Protein AF-A0A437NAB1-F1 (afdb_monomer_lite)

Secondary structure (DSSP, 8-state):
-PPP-HHHHHHHHHHHHHHHHHHHHHTTPPPPPGGGGGGGHHHHHHHHHHHHHH-HHHHHH-TTHHHHHHHHHIIIIIHHHHHHHHHTTT--HHHHHHHHHHHHHHHHHHHHHHHHT-

Structure (mmCIF, N/CA/C/O backbone):
data_AF-A0A437NAB1-F1
#
_entry.id   AF-A0A437NAB1-F1
#
loop_
_atom_site.group_PDB
_atom_site.id
_atom_site.type_symbol
_atom_site.label_atom_id
_atom_site.label_alt_id
_atom_site.label_comp_id
_atom_site.label_asym_id
_atom_site.label_entity_id
_atom_site.label_seq_id
_atom_site.pdbx_PDB_ins_code
_atom_site.Cartn_x
_atom_site.Cartn_y
_atom_site.Cartn_z
_atom_site.occupancy
_atom_site.B_iso_or_equiv
_atom_site.auth_seq_id
_atom_site.auth_comp_id
_atom_site.auth_asym_id
_atom_site.auth_atom_id
_atom_site.pdbx_PDB_model_num
ATOM 1 N N . MET A 1 1 ? 4.767 8.974 -22.531 1.00 72.56 1 MET A N 1
ATOM 2 C CA . MET A 1 1 ? 4.334 8.139 -21.389 1.00 72.56 1 MET A CA 1
ATOM 3 C C . MET A 1 1 ? 4.395 6.695 -21.852 1.00 72.56 1 MET A C 1
ATOM 5 O O . MET A 1 1 ? 3.994 6.443 -22.983 1.00 72.56 1 MET A O 1
ATOM 9 N N . GLY A 1 2 ? 4.974 5.795 -21.058 1.00 84.56 2 GLY A N 1
ATOM 10 C CA . GLY A 1 2 ? 5.018 4.365 -21.373 1.00 84.56 2 GLY A CA 1
ATOM 11 C C . GLY A 1 2 ? 3.657 3.687 -21.169 1.00 84.56 2 GLY A C 1
ATOM 12 O O . GLY A 1 2 ? 2.740 4.310 -20.629 1.00 84.56 2 GLY A O 1
ATOM 13 N N . PRO A 1 3 ? 3.501 2.425 -21.600 1.00 92.81 3 PRO A N 1
ATOM 14 C CA . PRO A 1 3 ? 2.299 1.648 -21.319 1.00 92.81 3 PRO A CA 1
ATOM 15 C C . PRO A 1 3 ? 2.192 1.317 -19.822 1.00 92.81 3 PRO A C 1
ATOM 17 O O . PRO A 1 3 ? 3.198 1.124 -19.140 1.00 92.81 3 PRO A O 1
ATOM 20 N N . ILE A 1 4 ? 0.963 1.219 -19.309 1.00 95.38 4 ILE A N 1
ATOM 21 C CA . ILE A 1 4 ? 0.713 0.720 -17.950 1.00 95.38 4 ILE A CA 1
ATOM 22 C C . ILE A 1 4 ? 0.889 -0.800 -17.952 1.00 95.38 4 ILE A C 1
ATOM 24 O O . ILE A 1 4 ? 0.261 -1.500 -18.747 1.00 95.38 4 ILE A O 1
ATOM 28 N N . ASN A 1 5 ? 1.696 -1.322 -17.028 1.00 95.88 5 ASN A N 1
ATOM 29 C CA . ASN A 1 5 ? 1.783 -2.759 -16.786 1.00 95.88 5 ASN A CA 1
ATOM 30 C C . ASN A 1 5 ? 0.549 -3.226 -15.987 1.00 95.88 5 ASN A C 1
ATOM 32 O O . ASN A 1 5 ? 0.530 -3.181 -14.757 1.00 95.88 5 ASN A O 1
ATOM 36 N N . TRP A 1 6 ? -0.502 -3.652 -16.690 1.00 97.31 6 TRP A N 1
ATOM 37 C CA . TRP A 1 6 ? -1.760 -4.099 -16.076 1.00 97.31 6 TRP A CA 1
ATOM 38 C C . TRP A 1 6 ? -1.610 -5.355 -15.213 1.00 97.31 6 TRP A C 1
ATOM 40 O O . TRP A 1 6 ? -2.310 -5.489 -14.210 1.00 97.31 6 TRP A O 1
ATOM 50 N N . LEU A 1 7 ? -0.671 -6.244 -15.553 1.00 97.88 7 LEU A N 1
ATOM 51 C CA . LEU A 1 7 ? -0.350 -7.399 -14.717 1.00 97.88 7 LEU A CA 1
ATOM 52 C C . LEU A 1 7 ? 0.204 -6.938 -13.364 1.00 97.88 7 LEU A C 1
ATOM 54 O O . LEU A 1 7 ? -0.256 -7.405 -12.323 1.00 97.88 7 LEU A O 1
ATOM 58 N N . ALA A 1 8 ? 1.127 -5.972 -13.371 1.00 97.75 8 ALA A N 1
ATOM 59 C CA . ALA A 1 8 ? 1.662 -5.386 -12.148 1.00 97.75 8 ALA A CA 1
ATOM 60 C C . ALA A 1 8 ? 0.580 -4.683 -11.316 1.00 97.75 8 ALA A C 1
ATOM 62 O O . ALA A 1 8 ? 0.612 -4.801 -10.099 1.00 97.75 8 ALA A O 1
ATOM 63 N N . VAL A 1 9 ? -0.417 -4.031 -11.931 1.00 98.56 9 VAL A N 1
ATOM 64 C CA . VAL A 1 9 ? -1.558 -3.434 -11.201 1.00 98.56 9 VAL A CA 1
ATOM 65 C C . VAL A 1 9 ? -2.326 -4.496 -10.408 1.00 98.56 9 VAL A C 1
ATOM 67 O O . VAL A 1 9 ? -2.548 -4.332 -9.207 1.00 98.56 9 VAL A O 1
ATOM 70 N N . VAL A 1 10 ? -2.725 -5.590 -11.065 1.00 98.50 10 VAL A N 1
ATOM 71 C CA . VAL A 1 10 ? -3.499 -6.662 -10.416 1.00 98.50 10 VAL A CA 1
ATOM 72 C C . VAL A 1 10 ? -2.664 -7.343 -9.335 1.00 98.50 10 VAL A C 1
ATOM 74 O O . VAL A 1 10 ? -3.135 -7.508 -8.210 1.00 98.50 10 VAL A O 1
ATOM 77 N N . LEU A 1 11 ? -1.410 -7.688 -9.640 1.00 98.62 11 LEU A N 1
ATOM 78 C CA . LEU A 1 11 ? -0.510 -8.314 -8.674 1.00 98.62 11 LEU A CA 1
ATOM 79 C C . LEU A 1 11 ? -0.229 -7.400 -7.482 1.00 98.62 11 LEU A C 1
ATOM 81 O O . LEU A 1 11 ? -0.276 -7.860 -6.347 1.00 98.62 11 LEU A O 1
ATOM 85 N N . ALA A 1 12 ? -0.006 -6.106 -7.703 1.00 98.69 12 ALA A N 1
ATOM 86 C CA . ALA A 1 12 ? 0.223 -5.139 -6.637 1.00 98.69 12 ALA A CA 1
ATOM 87 C C . ALA A 1 12 ? -0.971 -5.075 -5.673 1.00 98.69 12 ALA A C 1
ATOM 89 O O . ALA A 1 12 ? -0.780 -5.122 -4.458 1.00 98.69 12 ALA A O 1
ATOM 90 N N . ALA A 1 13 ? -2.199 -5.039 -6.200 1.00 98.56 13 ALA A N 1
ATOM 91 C CA . ALA A 1 13 ? -3.409 -5.063 -5.382 1.00 98.56 13 ALA A CA 1
ATOM 92 C C . ALA A 1 13 ? -3.565 -6.383 -4.608 1.00 98.56 13 ALA A C 1
ATOM 94 O O . ALA A 1 13 ? -3.872 -6.359 -3.416 1.00 98.56 13 ALA A O 1
ATOM 95 N N . VAL A 1 14 ? -3.311 -7.529 -5.251 1.00 98.50 14 VAL A N 1
ATOM 96 C CA . VAL A 1 14 ? -3.389 -8.850 -4.607 1.00 98.50 14 VAL A CA 1
ATOM 97 C C . VAL A 1 14 ? -2.346 -8.993 -3.504 1.00 98.50 14 VAL A C 1
ATOM 99 O O . VAL A 1 14 ? -2.694 -9.410 -2.405 1.00 98.50 14 VAL A O 1
ATOM 102 N N . VAL A 1 15 ? -1.088 -8.623 -3.754 1.00 98.62 15 VAL A N 1
ATOM 103 C CA . VAL A 1 15 ? -0.006 -8.747 -2.765 1.00 98.62 15 VAL A CA 1
ATOM 104 C C . VAL A 1 15 ? -0.244 -7.798 -1.586 1.00 98.62 15 VAL A C 1
ATOM 106 O O . VAL A 1 15 ? -0.114 -8.210 -0.434 1.00 98.62 15 VAL A O 1
ATOM 109 N N . ALA A 1 16 ? -0.676 -6.559 -1.839 1.00 98.44 16 ALA A N 1
ATOM 110 C CA . ALA A 1 16 ? -1.045 -5.624 -0.775 1.00 98.44 16 ALA A CA 1
ATOM 111 C C . ALA A 1 16 ? -2.274 -6.094 0.029 1.00 98.44 16 ALA A C 1
ATOM 113 O O . ALA A 1 16 ? -2.319 -5.941 1.252 1.00 98.44 16 ALA A O 1
ATOM 114 N N . GLY A 1 17 ? -3.264 -6.703 -0.629 1.00 98.00 17 GLY A N 1
ATOM 115 C CA . GLY A 1 17 ? -4.421 -7.300 0.040 1.00 98.00 17 GLY A CA 1
ATOM 116 C C . GLY A 1 17 ? -4.040 -8.524 0.873 1.00 98.00 17 GLY A C 1
ATOM 117 O O . GLY A 1 17 ? -4.454 -8.644 2.024 1.00 98.00 17 GLY A O 1
ATOM 118 N N . ALA A 1 18 ? -3.190 -9.399 0.333 1.00 97.94 18 ALA A N 1
ATOM 119 C CA . ALA A 1 18 ? -2.668 -10.568 1.032 1.00 97.94 18 ALA A CA 1
ATOM 120 C C . ALA A 1 18 ? -1.855 -10.172 2.272 1.00 97.94 18 ALA A C 1
ATOM 122 O O . ALA A 1 18 ? -1.962 -10.846 3.294 1.00 97.94 18 ALA A O 1
ATOM 123 N N . LEU A 1 19 ? -1.121 -9.051 2.222 1.00 98.25 19 LEU A N 1
ATOM 124 C CA . LEU A 1 19 ? -0.398 -8.487 3.366 1.00 98.25 19 LEU A CA 1
ATOM 125 C C . LEU A 1 19 ? -1.320 -8.143 4.549 1.00 98.25 19 LEU A C 1
ATOM 127 O O . LEU A 1 19 ? -0.879 -8.224 5.695 1.00 98.25 19 LEU A O 1
ATOM 131 N N . ALA A 1 20 ? -2.593 -7.807 4.310 1.00 97.31 20 ALA A N 1
ATOM 132 C CA . ALA A 1 20 ? -3.531 -7.472 5.383 1.00 97.31 20 ALA A CA 1
ATOM 133 C C . ALA A 1 20 ? -3.705 -8.633 6.375 1.00 97.31 20 ALA A C 1
ATOM 135 O O . ALA A 1 20 ? -3.781 -8.421 7.583 1.00 97.31 20 ALA A O 1
ATOM 136 N N . LEU A 1 21 ? -3.731 -9.874 5.880 1.00 95.94 21 LEU A N 1
ATOM 137 C CA . LEU A 1 21 ? -3.954 -11.062 6.703 1.00 95.94 21 LEU A CA 1
ATOM 138 C C . LEU A 1 21 ? -2.900 -11.225 7.813 1.00 95.94 21 LEU A C 1
ATOM 140 O O . LEU A 1 21 ? -3.290 -11.222 8.983 1.00 95.94 21 LEU A O 1
ATOM 144 N N . PRO A 1 22 ? -1.590 -11.359 7.513 1.00 97.50 22 PRO A N 1
ATOM 145 C CA . PRO A 1 22 ? -0.576 -11.448 8.553 1.00 97.50 22 PRO A CA 1
ATOM 146 C C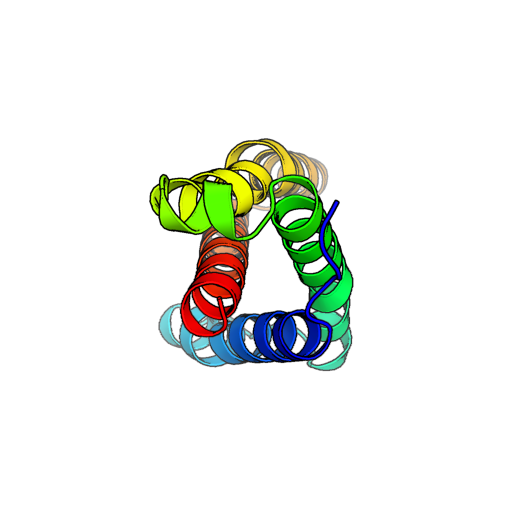 . PRO A 1 22 ? -0.465 -10.144 9.346 1.00 97.50 22 PRO A C 1
ATOM 148 O O . PRO A 1 22 ? -0.314 -10.214 10.560 1.00 97.50 22 PRO A O 1
ATOM 151 N N . TYR A 1 23 ? -0.605 -8.976 8.707 1.00 98.25 23 TYR A N 1
ATOM 152 C CA . TYR A 1 23 ? -0.479 -7.682 9.381 1.00 98.25 23 TYR A CA 1
ATOM 153 C C . TYR A 1 23 ? -1.467 -7.534 10.546 1.00 98.25 23 TYR A C 1
ATOM 155 O O . TYR A 1 23 ? -1.060 -7.360 11.694 1.00 98.25 23 TYR A O 1
ATOM 163 N N . TYR A 1 24 ? -2.767 -7.672 10.274 1.00 97.50 24 TYR A N 1
ATOM 164 C CA . TYR A 1 24 ? -3.791 -7.510 11.305 1.00 97.50 24 TYR A CA 1
ATOM 165 C C . TYR A 1 24 ? -3.788 -8.671 12.303 1.00 97.50 24 TYR A C 1
ATOM 167 O O . TYR A 1 24 ? -3.948 -8.443 13.502 1.00 97.50 24 TYR A O 1
ATOM 175 N N . ARG A 1 25 ? -3.519 -9.904 11.848 1.00 95.81 25 ARG A N 1
ATOM 176 C CA . ARG A 1 25 ? -3.433 -11.075 12.733 1.00 95.81 25 ARG A CA 1
ATOM 177 C C . ARG A 1 25 ? -2.318 -10.939 13.771 1.00 95.81 25 ARG A C 1
ATOM 179 O O . ARG A 1 25 ? -2.550 -11.270 14.930 1.00 95.81 25 ARG A O 1
ATOM 186 N N . LEU A 1 26 ? -1.137 -10.456 13.379 1.00 97.00 26 LEU A N 1
ATOM 187 C CA . LEU A 1 26 ? -0.008 -10.245 14.295 1.00 97.00 26 LEU A CA 1
ATOM 188 C C . LEU A 1 26 ? -0.307 -9.184 15.362 1.00 97.00 26 LEU A C 1
ATOM 190 O O . LEU A 1 26 ? 0.243 -9.244 16.457 1.00 97.00 26 LEU A O 1
ATOM 194 N N . LEU A 1 27 ? -1.211 -8.250 15.066 1.00 96.44 27 LEU A N 1
ATOM 195 C CA . LEU A 1 27 ? -1.656 -7.207 15.988 1.00 96.44 27 LEU A CA 1
ATOM 196 C C . LEU A 1 27 ? -2.908 -7.600 16.793 1.00 96.44 27 LEU A C 1
ATOM 198 O O . LEU A 1 27 ? -3.456 -6.766 17.511 1.00 96.44 27 LEU A O 1
ATOM 202 N N . GLY A 1 28 ? -3.389 -8.844 16.667 1.00 95.69 28 GLY A N 1
ATOM 203 C CA . GLY A 1 28 ? -4.611 -9.310 17.332 1.00 95.69 28 GLY A CA 1
ATOM 204 C C . GLY A 1 28 ? -5.896 -8.660 16.803 1.00 95.69 28 GLY A C 1
ATOM 205 O O . GLY A 1 28 ? -6.927 -8.701 17.471 1.00 95.69 28 GLY A O 1
ATOM 206 N N . GLN A 1 29 ? -5.841 -8.055 15.616 1.00 94.31 29 GLN A N 1
ATOM 207 C CA . GLN A 1 29 ? -6.946 -7.347 14.978 1.00 94.31 29 GLN A CA 1
ATOM 208 C C . GLN A 1 29 ? -7.617 -8.209 13.903 1.00 94.31 29 GLN A C 1
ATOM 210 O O . GLN A 1 29 ? -7.013 -9.102 13.302 1.00 94.31 29 GLN A O 1
ATOM 215 N N . LYS A 1 30 ? -8.891 -7.923 13.624 1.00 94.56 30 LYS A N 1
ATOM 216 C CA . LYS A 1 30 ? -9.609 -8.562 12.514 1.00 94.56 30 LYS A CA 1
ATOM 217 C C . LYS A 1 30 ? -9.178 -7.933 11.192 1.00 94.56 30 LYS A C 1
ATOM 219 O O . LYS A 1 30 ? -9.244 -6.718 11.040 1.00 94.56 30 LYS A O 1
ATOM 224 N N . ALA A 1 31 ? -8.786 -8.767 10.232 1.00 93.62 31 ALA A N 1
ATOM 225 C CA . ALA A 1 31 ? -8.482 -8.304 8.884 1.00 93.62 31 ALA A CA 1
ATOM 226 C C . ALA A 1 31 ? -9.740 -7.733 8.187 1.00 93.62 31 ALA A C 1
ATOM 228 O O . ALA A 1 31 ? -10.862 -8.159 8.496 1.00 93.62 31 ALA A O 1
ATOM 229 N N . PRO A 1 32 ? -9.572 -6.810 7.219 1.00 94.25 32 PRO A N 1
ATOM 230 C CA . PRO A 1 32 ? -10.667 -6.305 6.405 1.00 94.25 32 PRO A CA 1
ATOM 231 C C . PRO A 1 32 ? -11.423 -7.428 5.693 1.00 94.25 32 PRO A C 1
ATOM 233 O O . PRO A 1 32 ? -10.872 -8.481 5.363 1.00 94.25 32 PRO A O 1
ATOM 236 N N . ARG A 1 33 ? -12.701 -7.182 5.391 1.00 95.69 33 ARG A N 1
ATOM 237 C CA . ARG A 1 33 ? -13.499 -8.098 4.565 1.00 95.69 33 ARG A CA 1
ATOM 238 C C . ARG A 1 33 ? -12.831 -8.248 3.199 1.00 95.69 33 ARG A C 1
ATOM 240 O O . ARG A 1 33 ? -12.464 -7.246 2.592 1.00 95.69 33 ARG A O 1
ATOM 247 N N . GLY A 1 34 ? -12.767 -9.473 2.674 1.00 92.81 34 GLY A N 1
ATOM 248 C CA . GLY A 1 34 ? -12.110 -9.747 1.388 1.00 92.81 34 GLY A CA 1
ATOM 249 C C . GLY A 1 34 ? -12.614 -8.867 0.238 1.00 92.81 34 GLY A C 1
ATOM 250 O O . GLY A 1 34 ? -11.818 -8.364 -0.543 1.00 92.81 34 GLY A O 1
ATOM 251 N N . ILE A 1 35 ? -13.920 -8.580 0.188 1.00 96.25 35 ILE A N 1
ATOM 252 C CA . ILE A 1 35 ? -14.495 -7.686 -0.829 1.00 96.25 35 ILE A CA 1
ATOM 253 C C . ILE A 1 35 ? -14.009 -6.233 -0.707 1.00 96.25 35 ILE A C 1
ATOM 255 O O . ILE A 1 35 ? -13.836 -5.560 -1.716 1.00 96.25 35 ILE A O 1
ATOM 259 N N . SER A 1 36 ? -13.739 -5.748 0.509 1.00 95.69 36 SER A N 1
ATOM 260 C CA . SER A 1 36 ? -13.208 -4.398 0.732 1.00 95.69 36 SER A CA 1
ATOM 261 C C . SER A 1 36 ? -11.776 -4.258 0.216 1.00 95.69 36 SER A C 1
ATOM 263 O O . SER A 1 36 ? -11.380 -3.163 -0.171 1.00 95.69 36 SER A O 1
ATOM 265 N N . LEU A 1 37 ? -11.015 -5.358 0.140 1.00 96.31 37 LEU A N 1
ATOM 266 C CA . LEU A 1 37 ? -9.661 -5.355 -0.421 1.00 96.31 37 LEU A CA 1
ATOM 267 C C . LEU A 1 37 ? -9.651 -5.054 -1.926 1.00 96.31 37 LEU A C 1
ATOM 269 O O . LEU A 1 37 ? -8.634 -4.593 -2.434 1.00 96.31 37 LEU A O 1
ATOM 273 N N . LEU A 1 38 ? -10.776 -5.221 -2.636 1.00 96.94 38 LEU A N 1
ATOM 274 C CA . LEU A 1 38 ? -10.887 -4.818 -4.044 1.00 96.94 38 LEU A CA 1
ATOM 275 C C . LEU A 1 38 ? -10.648 -3.313 -4.241 1.00 96.94 38 LEU A C 1
ATOM 277 O O . LEU A 1 38 ? -10.203 -2.903 -5.311 1.00 96.94 38 LEU A O 1
ATOM 281 N N . ALA A 1 39 ? -10.865 -2.491 -3.207 1.00 97.56 39 ALA A N 1
ATOM 282 C CA . ALA A 1 39 ? -10.567 -1.061 -3.252 1.00 97.56 39 ALA A CA 1
ATOM 283 C C . ALA A 1 39 ? -9.073 -0.765 -3.497 1.00 97.56 39 ALA A C 1
ATOM 285 O O . ALA A 1 39 ? -8.745 0.298 -4.021 1.00 97.56 39 ALA A O 1
ATOM 286 N N . LEU A 1 40 ? -8.169 -1.708 -3.191 1.00 98.12 40 LEU A N 1
ATOM 287 C CA . LEU A 1 40 ? -6.727 -1.577 -3.434 1.00 98.12 40 LEU A CA 1
A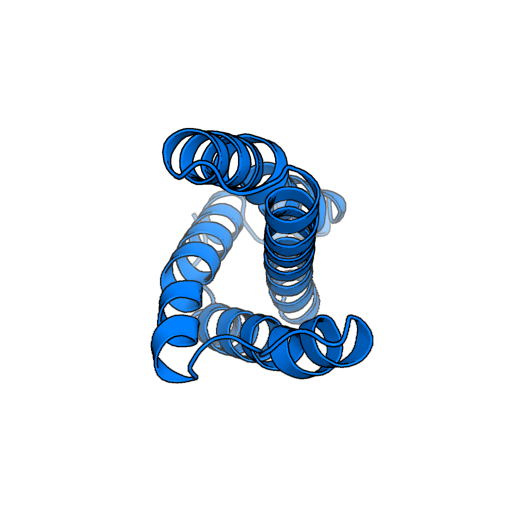TOM 288 C C . LEU A 1 40 ? -6.363 -1.526 -4.925 1.00 98.12 40 LEU A C 1
ATOM 290 O O . LEU A 1 40 ? -5.275 -1.059 -5.262 1.00 98.12 40 LEU A O 1
ATOM 294 N N . LEU A 1 41 ? -7.271 -1.930 -5.823 1.00 98.44 41 LEU A N 1
ATOM 295 C CA . LEU A 1 41 ? -7.095 -1.753 -7.266 1.00 98.44 41 LEU A CA 1
ATOM 296 C C . LEU A 1 41 ? -6.971 -0.273 -7.652 1.00 98.44 41 LEU A C 1
ATOM 298 O O . LEU A 1 41 ? -6.207 0.048 -8.557 1.00 98.44 41 LEU A O 1
ATOM 302 N N . GLY A 1 42 ? -7.666 0.631 -6.951 1.00 98.19 42 GLY A N 1
ATOM 303 C CA . GLY A 1 42 ? -7.602 2.072 -7.211 1.00 98.19 42 GLY A CA 1
ATOM 304 C C . GLY A 1 42 ? -6.196 2.648 -6.987 1.00 98.19 42 GLY A C 1
ATOM 305 O O . GLY A 1 42 ? -5.596 3.156 -7.937 1.00 98.19 42 GLY A O 1
ATOM 306 N N . PRO A 1 43 ? -5.627 2.539 -5.771 1.00 98.00 43 PRO A N 1
ATOM 307 C CA . PRO A 1 43 ? -4.249 2.941 -5.497 1.00 98.00 43 PRO A CA 1
ATOM 308 C C . PRO A 1 43 ? -3.218 2.226 -6.379 1.00 98.00 43 PRO A C 1
ATOM 310 O O . PRO A 1 43 ? -2.313 2.884 -6.889 1.00 98.00 43 PRO A O 1
ATOM 313 N N . ALA A 1 44 ? -3.363 0.917 -6.622 1.00 98.56 44 ALA A N 1
ATOM 314 C CA . ALA A 1 44 ? -2.447 0.172 -7.490 1.00 98.56 44 ALA A CA 1
ATOM 315 C C . ALA A 1 44 ? -2.451 0.710 -8.932 1.00 98.56 44 ALA A C 1
ATOM 317 O O . ALA A 1 44 ? -1.391 0.883 -9.537 1.00 98.56 44 ALA A O 1
ATOM 318 N N . TRP A 1 45 ? -3.634 1.027 -9.467 1.00 98.44 45 TRP A N 1
ATOM 319 C CA . TRP A 1 45 ? -3.786 1.637 -10.786 1.00 98.44 45 TRP A CA 1
ATOM 320 C C . TRP A 1 45 ? -3.166 3.036 -10.848 1.00 98.44 45 TRP A C 1
ATOM 322 O O . TRP A 1 45 ? -2.401 3.321 -11.769 1.00 98.44 45 TRP A O 1
ATOM 332 N N . LEU A 1 46 ? -3.430 3.887 -9.852 1.00 98.19 46 LEU A N 1
ATOM 333 C CA . LEU A 1 46 ? -2.866 5.238 -9.775 1.00 98.19 46 LEU A CA 1
ATOM 334 C C . LEU A 1 46 ? -1.331 5.215 -9.702 1.00 98.19 46 LEU A C 1
ATOM 336 O O . LEU A 1 46 ? -0.662 5.950 -10.429 1.00 98.19 46 LEU A O 1
ATOM 340 N N . ILE A 1 47 ? -0.771 4.345 -8.857 1.00 97.94 47 ILE A N 1
ATOM 341 C CA . ILE A 1 47 ? 0.677 4.137 -8.732 1.00 97.94 47 ILE A CA 1
ATOM 342 C C . ILE A 1 47 ? 1.264 3.673 -10.074 1.00 97.94 47 ILE A C 1
ATOM 344 O O . ILE A 1 47 ? 2.237 4.259 -10.553 1.00 97.94 47 ILE A O 1
ATOM 348 N N . GLY A 1 48 ? 0.639 2.687 -10.724 1.00 97.56 48 GLY A N 1
ATOM 349 C CA . GLY A 1 48 ? 1.062 2.198 -12.037 1.00 97.56 48 GLY A CA 1
ATOM 350 C C . GLY A 1 48 ? 1.015 3.267 -13.129 1.00 97.56 48 GLY A C 1
ATOM 351 O O . GLY A 1 48 ? 1.947 3.376 -13.926 1.00 97.56 48 GLY A O 1
ATOM 352 N N . HIS A 1 49 ? -0.024 4.106 -13.142 1.00 97.62 49 HIS A 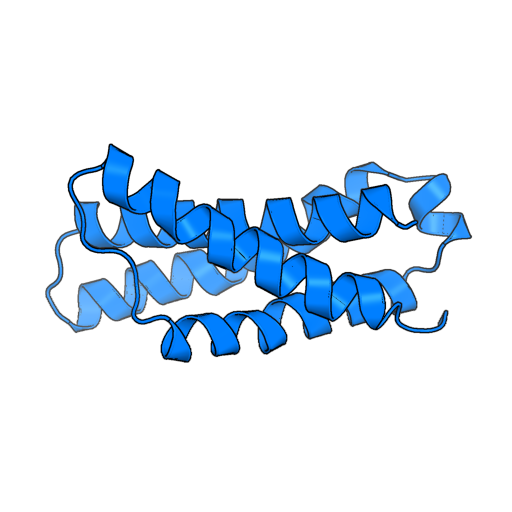N 1
ATOM 353 C CA . HIS A 1 49 ? -0.134 5.233 -14.069 1.00 97.62 49 HIS A CA 1
ATOM 354 C C . HIS A 1 49 ? 0.995 6.251 -13.859 1.00 97.62 49 HIS A C 1
ATOM 356 O O . HIS A 1 49 ? 1.594 6.738 -14.819 1.00 97.62 49 HIS A O 1
ATOM 362 N N . ASN A 1 50 ? 1.336 6.534 -12.603 1.00 97.12 50 ASN A N 1
ATOM 363 C CA . ASN A 1 50 ? 2.440 7.419 -12.259 1.00 97.12 50 ASN A CA 1
ATOM 364 C C . ASN A 1 50 ? 3.796 6.884 -12.745 1.00 97.12 50 ASN A C 1
ATOM 366 O O . ASN A 1 50 ? 4.569 7.639 -13.337 1.00 97.12 50 ASN A O 1
ATOM 370 N N . PHE A 1 51 ? 4.070 5.589 -12.577 1.00 97.38 51 PHE A N 1
ATOM 371 C CA . PHE A 1 51 ? 5.289 4.972 -13.111 1.00 97.38 51 PHE A CA 1
ATOM 372 C C . PHE A 1 51 ? 5.316 4.956 -14.641 1.00 97.38 51 PHE A C 1
ATOM 374 O O . PHE A 1 51 ? 6.329 5.316 -15.240 1.00 97.38 51 PHE A O 1
ATOM 381 N N . ALA A 1 52 ? 4.190 4.646 -15.289 1.00 97.06 52 ALA A N 1
ATOM 382 C CA . ALA A 1 52 ? 4.059 4.716 -16.742 1.00 97.06 52 ALA A CA 1
ATOM 383 C C . ALA A 1 52 ? 4.327 6.136 -17.277 1.00 97.06 52 ALA A C 1
ATOM 385 O O . ALA A 1 52 ? 4.975 6.316 -18.314 1.00 97.06 52 ALA A O 1
ATOM 386 N N . ARG A 1 53 ? 3.894 7.171 -16.547 1.00 97.00 53 ARG A N 1
ATOM 387 C CA . ARG A 1 53 ? 4.174 8.572 -16.883 1.00 97.00 53 ARG A CA 1
ATOM 388 C C . ARG A 1 53 ? 5.661 8.921 -16.773 1.00 97.00 53 ARG A C 1
ATOM 390 O O . ARG A 1 53 ? 6.155 9.635 -17.642 1.00 97.00 53 ARG A O 1
ATOM 397 N N . VAL A 1 54 ? 6.354 8.419 -15.749 1.00 96.19 54 VAL A N 1
ATOM 398 C CA . VAL A 1 54 ? 7.802 8.622 -15.536 1.00 96.19 54 VAL A CA 1
ATOM 399 C C . VAL A 1 54 ? 8.650 7.863 -16.570 1.00 96.19 54 VAL A C 1
ATOM 401 O O . VAL A 1 54 ? 9.655 8.392 -17.050 1.00 96.19 54 VAL A O 1
ATOM 404 N N . GLY A 1 55 ? 8.215 6.661 -16.955 1.00 94.94 55 GLY A N 1
ATOM 405 C CA . GLY A 1 55 ? 8.849 5.824 -17.973 1.00 94.94 55 GLY A CA 1
ATOM 406 C C . GLY A 1 55 ? 9.985 4.942 -17.443 1.00 94.94 55 GLY A C 1
ATOM 407 O O . GLY A 1 55 ? 10.688 5.295 -16.495 1.00 94.94 55 GLY A O 1
ATOM 408 N N . SER A 1 56 ? 10.183 3.791 -18.093 1.00 93.50 56 SER A N 1
ATOM 409 C CA . SER A 1 56 ? 11.130 2.750 -17.664 1.00 93.50 56 SER A CA 1
ATOM 410 C C . SER A 1 56 ? 12.583 3.225 -17.647 1.00 93.50 56 SER A C 1
ATOM 412 O O . SER A 1 56 ? 13.289 2.962 -16.681 1.00 93.50 56 SER A O 1
ATOM 414 N N . ALA A 1 57 ? 13.019 3.999 -18.647 1.00 95.12 57 ALA A N 1
ATOM 415 C CA . ALA A 1 57 ? 14.382 4.537 -18.696 1.00 95.12 57 ALA A CA 1
ATOM 416 C C . ALA A 1 57 ? 14.712 5.414 -17.471 1.00 95.12 57 ALA A C 1
ATOM 418 O O . ALA A 1 57 ? 15.782 5.291 -16.877 1.00 95.12 57 ALA A O 1
ATOM 419 N N . THR A 1 58 ? 13.771 6.264 -17.047 1.00 96.62 58 THR A N 1
ATOM 420 C CA . THR A 1 58 ? 13.942 7.117 -15.862 1.00 96.62 58 THR A CA 1
ATOM 421 C C . THR A 1 58 ? 13.922 6.298 -14.576 1.00 96.62 58 THR A C 1
ATOM 423 O O . THR A 1 58 ? 14.723 6.555 -13.681 1.00 96.62 58 THR A O 1
ATOM 426 N N . LEU A 1 59 ? 13.021 5.316 -14.474 1.00 96.25 59 LEU A N 1
ATOM 427 C CA . LEU A 1 59 ? 12.918 4.442 -13.302 1.00 96.25 59 LEU A CA 1
ATOM 428 C C . LEU A 1 59 ? 14.157 3.553 -13.142 1.00 96.25 59 LEU A C 1
ATOM 430 O O . LEU A 1 59 ? 14.615 3.364 -12.020 1.00 96.25 59 LEU A O 1
ATOM 434 N N . ALA A 1 60 ? 14.750 3.091 -14.246 1.00 95.88 60 ALA A N 1
ATOM 435 C CA . ALA A 1 60 ? 16.016 2.362 -14.242 1.00 95.88 60 ALA A CA 1
ATOM 436 C C . ALA A 1 60 ? 17.182 3.244 -13.766 1.00 95.88 60 ALA A C 1
ATOM 438 O O . ALA A 1 60 ? 18.003 2.810 -12.963 1.00 95.88 60 ALA A O 1
ATOM 439 N N . ALA A 1 61 ? 17.229 4.508 -14.202 1.00 97.94 61 ALA A N 1
ATOM 440 C CA . ALA A 1 61 ? 18.237 5.464 -13.743 1.00 97.94 61 ALA A CA 1
ATOM 441 C C . ALA A 1 61 ? 18.017 5.929 -12.288 1.00 97.94 61 ALA A C 1
ATOM 443 O O . ALA A 1 61 ? 18.951 6.405 -11.644 1.00 97.94 61 ALA A O 1
ATOM 444 N N . LYS A 1 62 ? 16.780 5.846 -11.780 1.00 97.75 62 LYS A N 1
ATOM 445 C CA . LYS A 1 62 ? 16.366 6.376 -10.471 1.00 97.75 62 LYS A CA 1
ATOM 446 C C . LYS A 1 62 ? 15.432 5.399 -9.737 1.00 97.75 62 LYS A C 1
ATOM 448 O O . LYS A 1 62 ? 14.256 5.713 -9.533 1.00 97.75 62 LYS A O 1
ATOM 453 N N . PRO A 1 63 ? 15.931 4.236 -9.282 1.00 96.56 63 PRO A N 1
ATOM 454 C CA . PRO A 1 63 ? 15.094 3.192 -8.682 1.00 96.56 63 PRO A CA 1
ATOM 455 C C . PRO A 1 63 ? 14.425 3.615 -7.365 1.00 96.56 63 PRO A C 1
ATOM 457 O O . PRO A 1 63 ? 13.367 3.099 -7.011 1.00 96.56 63 PRO A O 1
ATOM 460 N N . TRP A 1 64 ? 14.965 4.609 -6.654 1.00 97.56 64 TRP A N 1
ATOM 461 C CA . TRP A 1 64 ? 14.324 5.173 -5.458 1.00 97.56 64 TRP A CA 1
ATOM 462 C C . TRP A 1 64 ? 12.973 5.846 -5.747 1.00 97.56 64 TRP A C 1
ATOM 464 O O . TRP A 1 64 ? 12.198 6.073 -4.819 1.00 97.56 64 TRP A O 1
ATOM 474 N N . LEU A 1 65 ? 12.646 6.140 -7.013 1.00 97.69 65 LEU A N 1
ATOM 475 C CA . LEU A 1 65 ? 11.331 6.662 -7.386 1.00 97.69 65 LEU A 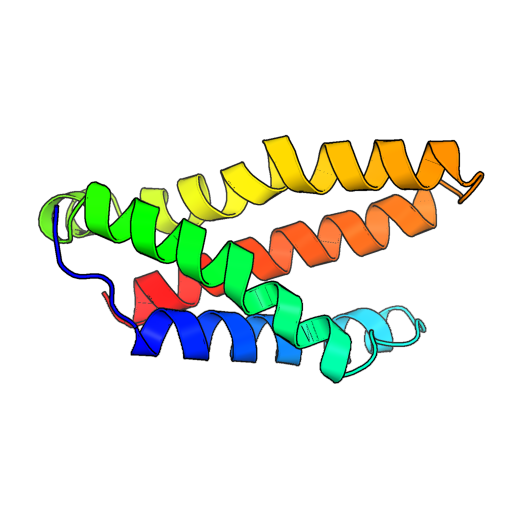CA 1
ATOM 476 C C . LEU A 1 65 ? 10.200 5.665 -7.095 1.00 97.69 65 LEU A C 1
ATOM 478 O O . LEU A 1 65 ? 9.095 6.112 -6.790 1.00 97.69 65 LEU A O 1
ATOM 482 N N . TYR A 1 66 ? 10.459 4.349 -7.105 1.00 97.94 66 TYR A N 1
ATOM 483 C CA . TYR A 1 66 ? 9.454 3.342 -6.743 1.00 97.94 66 TYR A CA 1
ATOM 484 C C . TYR A 1 66 ? 8.924 3.535 -5.314 1.00 97.94 66 TYR A C 1
ATOM 486 O O . TYR A 1 66 ? 7.729 3.819 -5.161 1.00 97.94 66 TYR A O 1
ATOM 494 N N . PRO A 1 67 ? 9.759 3.446 -4.257 1.00 98.00 67 PRO A N 1
ATOM 495 C CA . PRO A 1 67 ? 9.300 3.682 -2.892 1.00 98.00 67 PRO A CA 1
ATOM 496 C C . PRO A 1 67 ? 8.926 5.149 -2.641 1.00 98.00 67 PRO A C 1
ATOM 498 O O . PRO A 1 67 ? 7.996 5.404 -1.884 1.00 98.00 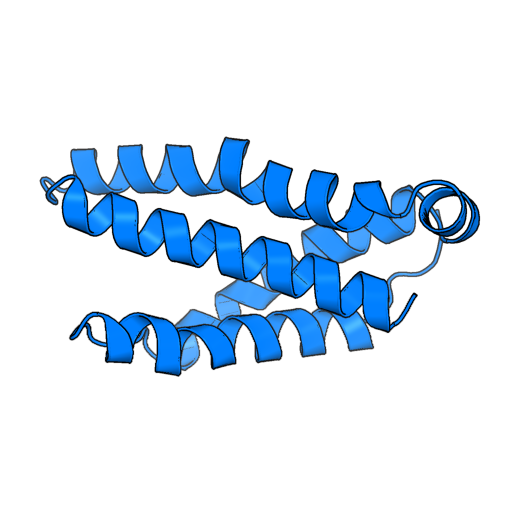67 PRO A O 1
ATOM 501 N N . MET A 1 68 ? 9.582 6.119 -3.291 1.00 98.19 68 MET A N 1
ATOM 502 C CA . MET A 1 68 ? 9.279 7.542 -3.093 1.00 98.19 68 MET A CA 1
ATOM 503 C C . MET A 1 68 ? 7.872 7.907 -3.578 1.00 98.19 68 MET A C 1
ATOM 505 O O . MET A 1 68 ? 7.119 8.546 -2.849 1.00 98.19 68 MET A O 1
ATOM 509 N N . MET A 1 69 ? 7.496 7.514 -4.799 1.00 97.69 69 MET A N 1
ATOM 510 C CA . MET A 1 69 ? 6.188 7.869 -5.356 1.00 97.69 69 MET A CA 1
ATOM 511 C C . MET A 1 69 ? 5.063 7.078 -4.690 1.00 97.69 69 MET A C 1
ATOM 513 O O . MET A 1 69 ? 4.038 7.656 -4.338 1.00 97.69 69 MET A O 1
ATOM 517 N N . SER A 1 70 ? 5.253 5.771 -4.489 1.00 97.75 70 SER A N 1
ATOM 518 C CA . SER A 1 70 ? 4.240 4.924 -3.851 1.00 97.75 70 SER A CA 1
ATOM 519 C C . SER A 1 70 ? 4.064 5.254 -2.363 1.00 97.75 70 SER A C 1
ATOM 521 O O . SER A 1 70 ? 2.942 5.480 -1.915 1.00 97.75 70 SER A O 1
ATOM 523 N N . GLY A 1 71 ? 5.156 5.387 -1.606 1.00 97.00 71 GLY A N 1
ATOM 524 C CA . GLY A 1 71 ? 5.127 5.812 -0.206 1.00 97.00 71 GLY A CA 1
ATOM 525 C C . GLY A 1 71 ? 4.649 7.254 -0.031 1.00 97.00 71 GLY A C 1
ATOM 526 O O . GLY A 1 71 ? 3.921 7.541 0.915 1.00 97.00 71 GLY A O 1
ATOM 527 N N . GLY A 1 72 ? 4.975 8.150 -0.969 1.00 96.81 72 GLY A N 1
ATOM 528 C CA . GLY A 1 72 ? 4.504 9.537 -0.965 1.00 96.81 72 GLY A CA 1
ATOM 529 C C . GLY A 1 72 ? 2.978 9.649 -1.011 1.00 96.81 72 GLY A C 1
ATOM 530 O O . GLY A 1 72 ? 2.404 10.425 -0.248 1.00 96.81 72 GLY A O 1
ATOM 531 N N . PHE A 1 73 ? 2.303 8.822 -1.820 1.00 94.25 73 PHE A N 1
ATOM 532 C CA . PHE A 1 73 ? 0.837 8.739 -1.804 1.00 94.25 73 PHE A CA 1
ATOM 533 C C . PHE A 1 73 ? 0.293 8.355 -0.427 1.00 94.25 73 PHE A C 1
ATOM 535 O O . PHE A 1 73 ? -0.683 8.941 0.041 1.00 94.25 73 PHE A O 1
ATOM 542 N N . ALA A 1 74 ? 0.918 7.395 0.251 1.00 96.25 74 ALA A N 1
ATOM 543 C CA . ALA A 1 74 ? 0.463 7.012 1.577 1.00 96.25 74 ALA A CA 1
ATOM 544 C C . ALA A 1 74 ? 0.710 8.123 2.605 1.00 96.25 74 ALA A C 1
ATOM 546 O O . ALA A 1 74 ? -0.227 8.556 3.269 1.00 96.25 74 ALA A O 1
ATOM 547 N N . LEU A 1 75 ? 1.947 8.614 2.707 1.00 97.75 75 LEU A N 1
ATOM 548 C CA . LEU A 1 75 ? 2.359 9.563 3.745 1.00 97.75 75 LEU A CA 1
ATOM 549 C C . LEU A 1 75 ? 1.634 10.905 3.659 1.00 97.75 75 LEU A C 1
ATOM 551 O O . LEU A 1 75 ? 1.307 11.481 4.692 1.00 97.75 75 LEU A O 1
ATOM 555 N N . PHE A 1 76 ? 1.378 11.401 2.448 1.00 97.38 76 PHE A N 1
ATOM 556 C CA . PHE A 1 76 ? 0.838 12.748 2.254 1.00 97.38 76 PHE A CA 1
ATOM 557 C C . PHE A 1 76 ? -0.648 12.780 1.892 1.00 97.38 76 PHE A C 1
ATOM 559 O O . PHE A 1 76 ? -1.233 13.859 1.883 1.00 97.38 76 PHE A O 1
ATOM 566 N N . ILE A 1 77 ? -1.272 11.631 1.605 1.00 96.38 77 ILE A N 1
ATOM 567 C CA . ILE A 1 77 ? -2.703 11.568 1.268 1.00 96.38 77 ILE A CA 1
ATOM 568 C C . ILE A 1 77 ? -3.426 10.566 2.165 1.00 96.38 77 ILE A C 1
ATOM 570 O O . ILE A 1 77 ? -4.292 10.964 2.942 1.00 96.38 77 ILE A O 1
ATOM 574 N N . ALA A 1 78 ? -3.076 9.278 2.098 1.00 96.69 78 ALA A N 1
ATOM 575 C CA . ALA A 1 78 ? -3.832 8.248 2.814 1.00 96.69 78 ALA A CA 1
ATOM 576 C C . ALA A 1 78 ? -3.748 8.408 4.342 1.00 96.69 78 ALA A C 1
ATOM 578 O O . ALA A 1 78 ? -4.774 8.399 5.016 1.00 96.69 78 ALA A O 1
ATOM 579 N N . VAL A 1 79 ? -2.544 8.598 4.890 1.00 97.94 79 VAL A N 1
ATOM 580 C CA . VAL A 1 79 ? -2.309 8.714 6.336 1.00 97.94 79 VAL A CA 1
ATOM 581 C C . VAL A 1 79 ? -3.030 9.932 6.938 1.00 97.94 79 VAL A C 1
ATOM 583 O O . VAL A 1 79 ? -3.790 9.732 7.888 1.00 97.94 79 VAL A O 1
ATOM 586 N N . PRO A 1 80 ? -2.903 11.163 6.396 1.00 97.75 80 PRO A N 1
ATOM 587 C CA . PRO A 1 80 ? -3.661 12.313 6.891 1.00 97.75 80 PRO A CA 1
ATOM 588 C C . PRO A 1 80 ? -5.178 12.103 6.844 1.00 97.75 80 PRO A C 1
ATOM 590 O O . PRO A 1 80 ? -5.871 12.444 7.801 1.00 97.75 80 PRO A O 1
ATOM 593 N N . LEU A 1 81 ? -5.697 11.502 5.763 1.00 97.88 81 LEU A N 1
ATOM 594 C CA . LEU A 1 81 ? -7.128 11.219 5.637 1.00 97.88 81 LEU A CA 1
ATOM 595 C C . LEU A 1 81 ? -7.605 10.188 6.664 1.00 97.88 81 LEU A C 1
ATOM 597 O O . LEU A 1 81 ? -8.664 10.379 7.253 1.00 97.88 81 LEU A O 1
ATOM 601 N N . ILE A 1 82 ? -6.835 9.127 6.918 1.00 97.81 82 ILE A N 1
ATOM 602 C CA . ILE A 1 82 ? -7.167 8.124 7.941 1.00 97.81 82 ILE A CA 1
ATOM 603 C C . ILE A 1 82 ? -7.227 8.778 9.322 1.00 97.81 82 ILE A C 1
ATOM 605 O O . ILE A 1 82 ? -8.221 8.617 10.025 1.00 97.81 82 ILE A O 1
ATOM 609 N N . VAL A 1 83 ? -6.208 9.560 9.693 1.00 97.50 83 VAL A N 1
ATOM 610 C CA . VAL A 1 83 ? -6.168 10.249 10.992 1.00 97.50 83 VAL A CA 1
ATOM 611 C C . VAL A 1 83 ? -7.372 11.180 11.156 1.00 97.50 83 VAL A C 1
ATOM 613 O O . VAL A 1 83 ? -8.081 11.075 12.155 1.00 97.50 83 VAL A O 1
ATOM 616 N N . LEU A 1 84 ? -7.656 12.019 10.155 1.00 97.69 84 LEU A N 1
ATOM 617 C CA . LEU A 1 84 ? -8.790 12.947 10.170 1.00 97.69 84 LEU A CA 1
ATOM 618 C C . LEU A 1 84 ? -10.142 12.224 10.274 1.00 97.69 84 LEU A C 1
ATOM 620 O O . LEU A 1 84 ? -11.017 12.628 11.038 1.00 97.69 84 LEU A O 1
ATOM 624 N N . LEU A 1 85 ? -10.343 11.158 9.495 1.00 98.00 85 LEU A N 1
ATOM 625 C CA . LEU A 1 85 ? -11.618 10.439 9.460 1.00 98.00 85 LEU A CA 1
ATOM 626 C C . LEU A 1 85 ? -11.864 9.606 10.718 1.00 98.00 85 LEU A C 1
ATOM 628 O O . LEU A 1 85 ? -13.026 9.411 11.076 1.00 98.00 85 LEU A O 1
ATOM 632 N N . TYR A 1 86 ? -10.806 9.122 11.369 1.00 97.62 86 TYR A N 1
ATOM 633 C CA . TYR A 1 86 ? -10.902 8.401 12.638 1.00 97.62 86 TYR A CA 1
ATOM 634 C C . TYR A 1 86 ? -11.221 9.364 13.778 1.00 97.62 86 TYR A C 1
ATOM 636 O O . TYR A 1 86 ? -12.123 9.078 14.564 1.00 97.62 86 TYR A O 1
ATOM 644 N N . ASP A 1 87 ? -10.570 10.530 13.807 1.00 96.69 87 ASP A N 1
ATOM 645 C CA . ASP A 1 87 ? -10.869 11.604 14.761 1.00 96.69 87 ASP A CA 1
ATOM 646 C C . ASP A 1 87 ? -12.334 12.057 14.652 1.00 96.69 87 ASP A C 1
ATOM 648 O O . ASP A 1 87 ? -13.072 12.040 15.637 1.00 96.69 87 ASP A O 1
ATOM 652 N N . ARG A 1 88 ? -12.824 12.292 13.424 1.00 97.50 88 ARG A N 1
ATOM 653 C CA . ARG A 1 88 ? -14.238 12.619 13.156 1.00 97.50 88 ARG A CA 1
ATOM 654 C C . ARG A 1 88 ? -15.220 11.553 13.664 1.00 97.50 88 ARG A C 1
ATOM 656 O O . ARG A 1 88 ? -16.390 11.853 13.890 1.00 97.50 88 ARG A O 1
ATOM 663 N N . GLN A 1 89 ? -14.779 10.303 13.784 1.00 97.25 89 GLN A N 1
ATOM 664 C CA . GLN A 1 89 ? -15.591 9.183 14.267 1.00 97.25 89 GLN A CA 1
ATOM 665 C C . GLN A 1 89 ? -15.400 8.901 15.765 1.00 97.25 89 GLN A C 1
ATOM 667 O O . GLN A 1 89 ? -16.011 7.969 16.282 1.00 97.25 89 GLN A O 1
ATOM 672 N N . GLY A 1 90 ? -14.569 9.680 16.466 1.00 96.06 90 GLY A N 1
ATOM 673 C CA . GLY A 1 90 ? -14.235 9.445 17.871 1.00 96.06 90 GLY A CA 1
ATOM 674 C C . GLY A 1 90 ? -13.415 8.169 18.098 1.00 96.06 90 GLY A C 1
ATOM 675 O O . GLY A 1 90 ? -13.421 7.618 19.198 1.00 96.06 90 GLY A O 1
ATOM 676 N N . LEU A 1 91 ? -12.730 7.666 17.065 1.00 95.31 91 LEU A N 1
ATOM 677 C CA . LEU A 1 91 ? -11.846 6.507 17.172 1.00 95.31 91 LEU A CA 1
ATOM 678 C C . LEU A 1 91 ? -10.491 6.935 17.748 1.00 95.31 91 LEU A C 1
ATOM 680 O O . LEU A 1 91 ? -9.937 7.971 17.389 1.00 95.31 91 LEU A O 1
ATOM 684 N N . GLY A 1 92 ? -9.928 6.117 18.639 1.00 93.19 92 GLY A N 1
ATOM 685 C CA . GLY A 1 92 ? -8.658 6.434 19.293 1.00 93.19 92 GLY A CA 1
ATOM 686 C C . GLY A 1 92 ? -7.468 6.466 18.325 1.00 93.19 92 GLY A C 1
ATOM 687 O O . GLY A 1 92 ? -7.388 5.670 17.389 1.00 93.19 92 GLY A O 1
ATOM 688 N N . TRP A 1 93 ? -6.480 7.318 18.619 1.00 93.19 93 TRP A N 1
ATOM 689 C CA . TRP A 1 93 ? -5.267 7.503 17.803 1.00 93.19 93 TRP A CA 1
ATOM 690 C C . TRP A 1 93 ? -4.488 6.206 17.520 1.00 93.19 93 TRP A C 1
ATOM 692 O O . TRP A 1 93 ? -3.829 6.077 16.494 1.00 93.19 93 TRP A O 1
ATOM 702 N N . ARG A 1 94 ? -4.552 5.217 18.423 1.00 94.69 94 ARG A N 1
ATOM 703 C CA . ARG A 1 94 ? -3.894 3.916 18.222 1.00 94.69 94 ARG A CA 1
ATOM 704 C C . ARG A 1 94 ? -4.516 3.142 17.064 1.00 94.69 94 ARG A C 1
ATOM 706 O O . ARG A 1 94 ? -3.791 2.493 16.321 1.00 94.69 94 ARG A O 1
ATOM 713 N N . ALA A 1 95 ? -5.839 3.216 16.913 1.00 95.25 95 ALA A N 1
ATOM 714 C CA . ALA A 1 95 ? -6.540 2.564 15.813 1.00 95.25 95 ALA A CA 1
ATOM 715 C C . ALA A 1 95 ? -6.161 3.217 14.479 1.00 95.25 95 ALA A C 1
ATOM 717 O O . ALA A 1 95 ? -5.792 2.517 13.540 1.00 95.25 95 ALA A O 1
ATOM 718 N N . SER A 1 96 ? -6.140 4.555 14.426 1.00 96.75 96 SER A N 1
ATOM 719 C CA . SER A 1 96 ? -5.726 5.264 13.211 1.00 96.75 96 SER A CA 1
ATOM 720 C C . SER A 1 96 ? -4.261 5.006 12.863 1.00 96.75 96 SER A C 1
ATOM 722 O O . SER A 1 96 ? -3.953 4.825 11.692 1.00 96.75 96 SER A O 1
ATOM 724 N N . ALA A 1 97 ? -3.363 4.911 13.850 1.00 97.19 97 ALA A N 1
ATOM 725 C CA . ALA A 1 97 ? -1.952 4.601 13.621 1.00 97.19 97 ALA A CA 1
ATOM 726 C C . ALA A 1 97 ? -1.736 3.209 13.001 1.00 97.19 97 ALA A C 1
ATOM 728 O O . ALA A 1 97 ? -0.911 3.069 12.099 1.00 97.19 97 ALA A O 1
ATOM 729 N N . VAL A 1 98 ? -2.482 2.192 13.449 1.00 97.50 98 VAL A N 1
ATOM 730 C CA . VAL A 1 98 ? -2.419 0.835 12.878 1.00 97.50 98 VAL A CA 1
ATOM 731 C C . VAL A 1 98 ? -2.878 0.844 11.418 1.00 97.50 98 VAL A C 1
ATOM 733 O O . VAL A 1 98 ? -2.158 0.382 10.537 1.00 97.50 98 VAL A O 1
ATOM 736 N N . ASP A 1 99 ? -4.035 1.433 11.126 1.00 97.50 99 ASP A N 1
ATOM 737 C CA . ASP A 1 99 ? -4.563 1.437 9.758 1.00 97.50 99 ASP A CA 1
ATOM 738 C C . ASP A 1 99 ? -3.757 2.345 8.812 1.00 97.50 99 ASP A C 1
ATOM 740 O O . ASP A 1 99 ? -3.550 2.011 7.643 1.00 97.50 99 ASP A O 1
ATOM 744 N N . ALA A 1 100 ? -3.205 3.447 9.325 1.00 98.12 100 ALA A N 1
ATOM 745 C CA . ALA A 1 100 ? -2.262 4.301 8.606 1.00 98.12 100 ALA A CA 1
ATOM 746 C C . ALA A 1 100 ? -0.957 3.564 8.266 1.00 98.12 100 ALA A C 1
ATOM 748 O O . ALA A 1 100 ? -0.459 3.670 7.143 1.00 98.12 100 ALA A O 1
ATOM 749 N N . ALA A 1 101 ? -0.411 2.791 9.209 1.00 98.25 101 ALA A N 1
ATOM 750 C CA . ALA A 1 101 ? 0.781 1.984 8.976 1.00 98.25 101 ALA A CA 1
ATOM 751 C C . ALA A 1 101 ? 0.523 0.883 7.936 1.00 98.25 101 ALA A C 1
ATOM 753 O O . ALA A 1 101 ? 1.361 0.676 7.056 1.00 98.25 101 ALA A O 1
ATOM 754 N N . TYR A 1 102 ? -0.644 0.228 7.973 1.00 98.38 102 TYR A N 1
ATOM 755 C CA . TYR A 1 102 ? -1.043 -0.701 6.914 1.00 98.38 102 TYR A CA 1
ATOM 756 C C . TYR A 1 102 ? -1.109 -0.009 5.549 1.00 98.38 102 TYR A C 1
ATOM 758 O O . TYR A 1 102 ? -0.525 -0.514 4.594 1.00 98.38 102 TYR A O 1
ATOM 766 N N . ALA A 1 103 ? -1.761 1.155 5.447 1.00 98.12 103 ALA A N 1
ATOM 767 C CA . ALA A 1 103 ? -1.870 1.892 4.187 1.00 98.12 103 ALA A CA 1
ATOM 768 C C . ALA A 1 103 ? -0.491 2.249 3.602 1.00 98.12 103 ALA A C 1
ATOM 770 O O . ALA A 1 103 ? -0.263 2.080 2.402 1.00 98.12 103 ALA A O 1
ATOM 771 N N . LEU A 1 104 ? 0.454 2.672 4.449 1.00 98.56 104 LEU A N 1
ATOM 772 C CA . LEU A 1 104 ? 1.840 2.913 4.048 1.00 98.56 104 LEU A CA 1
ATOM 773 C C . LEU A 1 104 ? 2.516 1.652 3.511 1.00 98.56 104 LEU A C 1
ATOM 775 O O . LEU A 1 104 ? 3.067 1.674 2.409 1.00 98.56 104 LEU A O 1
ATOM 779 N N . LEU A 1 105 ? 2.460 0.552 4.263 1.00 98.50 105 LEU A N 1
ATOM 780 C CA . LEU A 1 105 ? 3.068 -0.711 3.850 1.00 98.50 105 LEU A CA 1
ATOM 781 C C . LEU A 1 105 ? 2.438 -1.249 2.563 1.00 98.50 105 LEU A C 1
ATOM 783 O O . LEU A 1 105 ? 3.162 -1.688 1.674 1.00 98.50 105 LEU A O 1
ATOM 787 N N . ALA A 1 106 ? 1.115 -1.165 2.430 1.00 98.50 106 ALA A N 1
ATOM 788 C CA . ALA A 1 106 ? 0.387 -1.566 1.235 1.00 98.50 106 ALA A CA 1
ATOM 789 C C . ALA A 1 106 ? 0.873 -0.788 0.004 1.00 98.50 106 ALA A C 1
ATOM 791 O O . ALA A 1 106 ? 1.227 -1.404 -0.999 1.00 98.50 106 ALA A O 1
ATOM 792 N N . CYS A 1 107 ? 0.971 0.542 0.085 1.00 98.56 107 CYS A N 1
ATOM 793 C CA . CYS A 1 107 ? 1.491 1.350 -1.017 1.00 98.56 107 CYS A CA 1
ATOM 794 C C . CYS A 1 107 ? 2.957 1.029 -1.342 1.00 98.56 107 CYS A C 1
ATOM 796 O O . CYS A 1 107 ? 3.290 0.866 -2.514 1.00 98.56 107 CYS A O 1
ATOM 798 N N . LEU A 1 108 ? 3.827 0.884 -0.336 1.00 98.62 108 LEU A N 1
ATOM 799 C CA . LEU A 1 108 ? 5.233 0.519 -0.555 1.00 98.62 108 LEU A CA 1
ATOM 800 C C . LEU A 1 108 ? 5.370 -0.850 -1.231 1.00 98.62 108 LEU A C 1
ATOM 802 O O . LEU A 1 108 ? 6.162 -1.001 -2.159 1.00 98.62 108 LEU A O 1
ATOM 806 N N . VAL A 1 109 ? 4.569 -1.831 -0.812 1.00 98.62 109 VAL A N 1
ATOM 807 C CA . VAL A 1 109 ? 4.523 -3.164 -1.425 1.00 98.62 109 VAL A 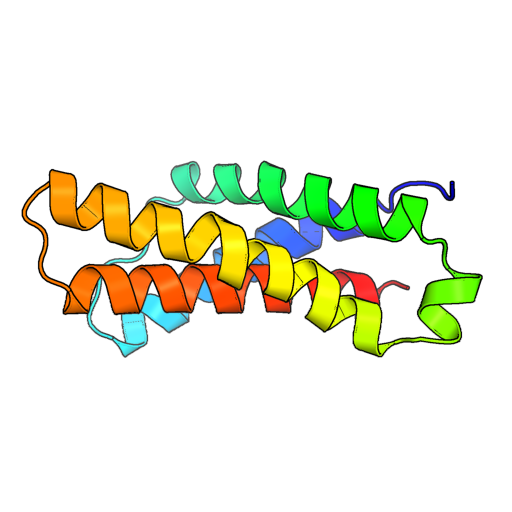CA 1
ATOM 808 C C . VAL A 1 109 ? 4.030 -3.096 -2.864 1.00 98.62 109 VAL A C 1
ATOM 810 O O . VAL A 1 109 ? 4.631 -3.728 -3.729 1.00 98.62 109 VAL A O 1
ATOM 813 N N . MET A 1 110 ? 3.005 -2.290 -3.160 1.00 98.69 110 MET A N 1
ATOM 814 C CA . MET A 1 110 ? 2.588 -2.050 -4.544 1.00 98.69 110 MET A CA 1
ATOM 815 C C . MET A 1 110 ? 3.748 -1.488 -5.374 1.00 98.69 110 MET A C 1
ATOM 817 O O . MET A 1 110 ? 4.043 -2.016 -6.443 1.00 98.69 110 MET A O 1
ATOM 821 N N . GLY A 1 111 ? 4.453 -0.471 -4.863 1.00 98.12 111 GLY A N 1
ATOM 822 C CA . GLY A 1 111 ? 5.655 0.075 -5.499 1.00 98.12 111 GLY A CA 1
ATOM 823 C C . GLY A 1 111 ? 6.742 -0.979 -5.730 1.00 98.12 111 GLY A C 1
ATOM 824 O O . GLY A 1 111 ? 7.338 -1.014 -6.803 1.00 98.12 111 GLY A O 1
ATOM 825 N N . GLY A 1 112 ? 6.951 -1.871 -4.760 1.00 98.25 112 GLY A N 1
ATOM 826 C CA . GLY A 1 112 ? 7.877 -3.000 -4.860 1.00 98.25 112 GLY A CA 1
ATOM 827 C C . GLY A 1 112 ? 7.487 -4.018 -5.933 1.00 98.25 112 GLY A C 1
ATOM 828 O O . GLY A 1 112 ? 8.357 -4.481 -6.664 1.00 98.25 112 GLY A O 1
ATOM 829 N N . VAL A 1 113 ? 6.194 -4.323 -6.093 1.00 98.56 113 VAL A N 1
ATOM 830 C CA . VAL A 1 113 ? 5.708 -5.198 -7.176 1.00 98.56 113 VAL A CA 1
ATOM 831 C C . VAL A 1 113 ? 5.992 -4.580 -8.543 1.00 98.56 113 VAL A C 1
ATOM 833 O O . VAL A 1 113 ? 6.468 -5.276 -9.436 1.00 98.56 113 VAL A O 1
ATOM 836 N N . PHE A 1 114 ? 5.762 -3.274 -8.707 1.00 98.12 114 PHE A N 1
ATOM 837 C CA . PHE A 1 114 ? 6.127 -2.581 -9.944 1.00 98.12 114 PHE A CA 1
ATOM 838 C C . PHE A 1 114 ? 7.636 -2.589 -10.186 1.00 98.12 114 PHE A C 1
ATOM 840 O O . PHE A 1 114 ? 8.046 -2.827 -11.314 1.00 98.12 114 PHE A O 1
ATOM 847 N N . ALA A 1 115 ? 8.452 -2.389 -9.148 1.00 97.44 115 ALA A N 1
ATOM 848 C CA . ALA A 1 115 ? 9.907 -2.456 -9.260 1.00 97.44 115 ALA A CA 1
ATOM 849 C C . ALA A 1 115 ? 10.407 -3.854 -9.665 1.00 97.44 115 ALA A C 1
ATOM 851 O O . ALA A 1 115 ? 11.357 -3.966 -10.431 1.00 97.44 115 ALA A O 1
ATOM 852 N N . ALA A 1 116 ? 9.767 -4.916 -9.171 1.00 97.56 116 ALA A N 1
ATOM 853 C CA . ALA A 1 116 ? 10.124 -6.299 -9.487 1.00 97.56 116 ALA A CA 1
ATOM 854 C C . ALA A 1 116 ? 9.710 -6.735 -10.906 1.00 97.56 116 ALA A C 1
ATOM 856 O O . ALA A 1 116 ? 10.240 -7.716 -11.420 1.00 97.56 116 ALA A O 1
ATOM 857 N N . LEU A 1 117 ? 8.759 -6.028 -11.523 1.00 95.38 117 LEU A N 1
ATOM 858 C CA . LEU A 1 117 ? 8.231 -6.292 -12.868 1.00 95.38 117 LEU A CA 1
ATOM 859 C C . LEU A 1 117 ? 8.633 -5.201 -13.881 1.00 95.38 117 LEU A C 1
ATOM 861 O O . LEU A 1 117 ? 7.972 -5.060 -14.916 1.00 95.38 117 LEU A O 1
ATOM 865 N N . ALA A 1 118 ? 9.640 -4.397 -13.527 1.00 85.19 118 ALA A N 1
ATOM 866 C CA . ALA A 1 118 ? 10.118 -3.226 -14.259 1.00 85.19 118 ALA A CA 1
ATOM 867 C C . ALA A 1 118 ? 11.026 -3.562 -15.443 1.00 85.19 118 ALA A C 1
ATOM 869 O O . ALA A 1 118 ? 11.819 -4.523 -15.330 1.00 85.19 118 ALA A O 1
#

Organism: NCBI:txid1908524

Sequence (118 aa):
MGPINWLAVVLAAVVAGALALPYYRLLGQKAPRGISLLALLGPAWLIGHNFARVGSATLAAKPWLYPMMSGGFALFIAVPLIVLLYDRQGLGWRASAVDAAYALLACLVMGGVFAALA

Foldseek 3Di:
DADQPVVLLVVLLVVLLVVQVCLQVVVVHDGDDSVVSVCSSVLLRVLSVVDRVCDDVNCVVPVVCLLCVLLVCLVVPVLVVLQVVCVVVVHDPVVSVSVSVSSNVSSSSSSVSVSVVD

Radius of gyration: 14.74 Å; chains: 1; bounding box: 34×24×41 Å

pLDDT: mean 96.66, std 3.08, range [72.56, 98.69]